Protein AF-A0A2G5W5E5-F1 (afdb_monomer)

Secondary stru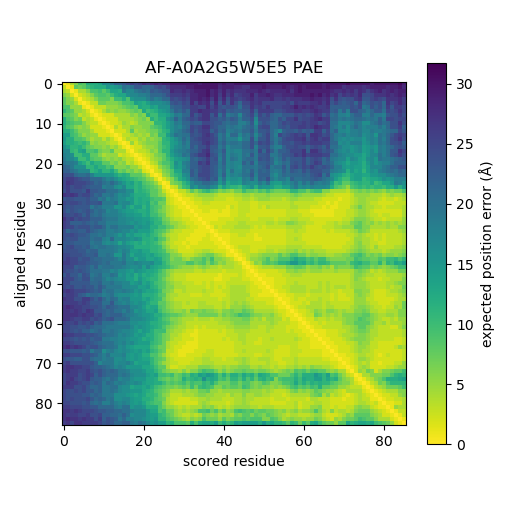cture (DSSP, 8-state):
--HHHHHHHHHHHHHHHHHHHHSS---S-EEEEE-TTS-EEETT-SSEEPTTSEEE-TT----TT-EEEEEE-TTSS-EEEEEE--

Nearest PDB structures (foldseek):
  4chk-assembly6_B-4  TM=2.821E-01  e=4.620E+00  Arabidopsis thaliana

Radius of gyration: 16.89 Å; Cα contacts (8 Å, |Δi|>4): 140; chains: 1; bounding box: 48×29×37 Å

Mean predicted aligned error: 11.47 Å

Solvent-accessible surface area (backbone atoms only — not comparable to full-atom values): 4975 Å² total; per-residue (Å²): 135,62,73,68,58,57,52,51,52,52,50,49,50,53,51,50,52,49,50,55,56,66,64,48,51,50,85,55,76,42,51,28,34,24,35,92,83,51,24,42,36,37,71,97,50,98,58,71,41,50,61,87,51,44,47,68,46,89,91,71,83,86,54,65,70,39,38,30,37,31,36,46,40,99,83,39,75,37,32,36,39,74,44,80,57,132

Structure (mmCIF, N/CA/C/O backbone):
data_AF-A0A2G5W5E5-F1
#
_entry.id   AF-A0A2G5W5E5-F1
#
loop_
_atom_site.group_PDB
_atom_site.id
_atom_site.type_symbol
_atom_site.label_atom_id
_atom_site.label_alt_id
_atom_site.label_comp_id
_atom_site.label_asym_id
_atom_site.label_entity_id
_atom_site.label_seq_id
_atom_site.pdbx_PDB_ins_code
_atom_site.Cartn_x
_atom_site.Cartn_y
_atom_site.Cartn_z
_atom_site.occupancy
_atom_site.B_iso_or_equiv
_atom_site.auth_seq_id
_atom_site.auth_comp_id
_atom_site.auth_asym_id
_atom_site.auth_atom_id
_atom_site.pdbx_PDB_model_num
ATOM 1 N N . MET A 1 1 ? 35.598 -15.709 -26.426 1.00 51.06 1 MET A N 1
ATOM 2 C CA . MET A 1 1 ? 34.557 -14.985 -25.664 1.00 51.06 1 MET A CA 1
ATOM 3 C C . MET A 1 1 ? 34.388 -15.688 -24.330 1.00 51.06 1 MET A C 1
ATOM 5 O O . MET A 1 1 ? 34.140 -16.885 -24.330 1.00 51.06 1 MET A O 1
ATOM 9 N N . SER A 1 2 ? 34.653 -14.994 -23.222 1.00 50.72 2 SER A N 1
ATOM 10 C CA . SER A 1 2 ? 34.587 -15.570 -21.871 1.00 50.72 2 SER A CA 1
ATOM 11 C C . SER A 1 2 ? 33.131 -15.682 -21.417 1.00 50.72 2 SER A C 1
ATOM 13 O O . SER A 1 2 ? 32.381 -14.718 -21.553 1.00 50.72 2 SER A O 1
ATOM 15 N N . MET A 1 3 ? 32.754 -16.833 -20.851 1.00 51.53 3 MET A N 1
ATOM 16 C CA . MET A 1 3 ? 31.427 -17.117 -20.280 1.00 51.53 3 MET A CA 1
ATOM 17 C C . MET A 1 3 ? 30.964 -16.024 -19.294 1.00 51.53 3 MET A C 1
ATOM 19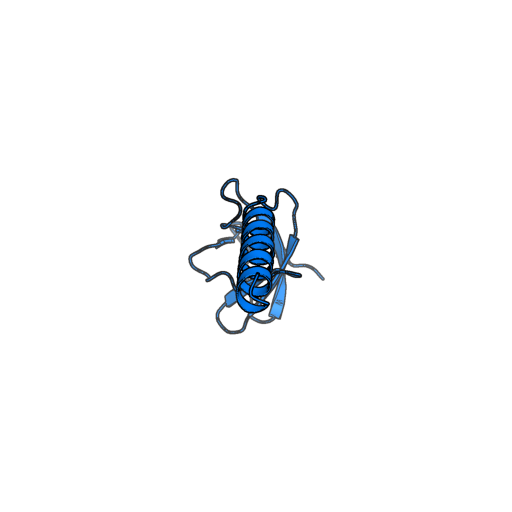 O O . MET A 1 3 ? 29.777 -15.724 -19.214 1.00 51.53 3 MET A O 1
ATOM 23 N N . ASN A 1 4 ? 31.906 -15.364 -18.608 1.00 53.88 4 ASN A N 1
ATOM 24 C CA . ASN A 1 4 ? 31.622 -14.287 -17.655 1.00 53.88 4 ASN A CA 1
ATOM 25 C C . ASN A 1 4 ? 31.068 -13.010 -18.310 1.00 53.88 4 ASN A C 1
ATOM 27 O O . ASN A 1 4 ? 30.272 -12.314 -17.685 1.00 53.88 4 ASN A O 1
ATOM 31 N N . ASN A 1 5 ? 31.437 -12.703 -19.561 1.00 55.28 5 ASN A N 1
ATOM 32 C CA . ASN A 1 5 ? 30.893 -11.527 -20.255 1.00 55.28 5 ASN A CA 1
ATOM 33 C C . ASN A 1 5 ? 29.424 -11.732 -20.632 1.00 55.28 5 ASN A C 1
ATOM 35 O O . ASN A 1 5 ? 28.624 -10.818 -20.482 1.00 55.28 5 ASN A O 1
ATOM 39 N N . VAL A 1 6 ? 29.060 -12.950 -21.038 1.00 59.69 6 VAL A N 1
ATOM 40 C CA . VAL A 1 6 ? 27.687 -13.298 -21.430 1.00 59.69 6 VAL A CA 1
ATOM 41 C C . VAL A 1 6 ? 26.736 -13.251 -20.227 1.00 59.69 6 VAL A C 1
ATOM 43 O O . VAL A 1 6 ? 25.609 -12.780 -20.349 1.00 59.69 6 VAL A O 1
ATOM 46 N N . VAL A 1 7 ? 27.196 -13.686 -19.047 1.00 60.56 7 VAL A N 1
ATOM 47 C CA . VAL A 1 7 ? 26.410 -13.620 -17.800 1.00 60.56 7 VAL A CA 1
ATOM 48 C C . VAL A 1 7 ? 26.188 -12.171 -17.355 1.00 60.56 7 VAL A C 1
ATOM 50 O O . VAL A 1 7 ? 25.072 -11.820 -16.979 1.00 60.56 7 VAL A O 1
ATOM 53 N N . ASN A 1 8 ? 27.209 -11.315 -17.451 1.00 61.38 8 ASN A N 1
ATOM 54 C CA . ASN A 1 8 ? 27.085 -9.895 -17.107 1.00 61.38 8 ASN A CA 1
ATOM 55 C C . ASN A 1 8 ? 26.176 -9.130 -18.080 1.00 61.38 8 ASN A C 1
ATOM 57 O O . ASN A 1 8 ? 25.392 -8.289 -17.647 1.00 61.38 8 ASN A O 1
ATOM 61 N N . GLU A 1 9 ? 26.237 -9.440 -19.375 1.00 61.88 9 GLU A N 1
ATOM 62 C CA . GLU A 1 9 ? 25.349 -8.844 -20.379 1.00 61.88 9 GLU A CA 1
ATOM 63 C C . GLU A 1 9 ? 23.892 -9.281 -20.178 1.00 61.88 9 GLU A C 1
ATOM 65 O O . GLU A 1 9 ? 22.998 -8.437 -20.185 1.00 61.88 9 GLU A O 1
ATOM 70 N N . MET A 1 10 ? 23.635 -10.567 -19.905 1.00 59.25 10 MET A N 1
ATOM 71 C CA . MET A 1 10 ? 22.284 -11.043 -19.579 1.00 59.25 10 MET A CA 1
ATOM 72 C C . MET A 1 10 ? 21.748 -10.443 -18.278 1.00 59.25 10 MET A C 1
ATOM 74 O O . MET A 1 10 ? 20.584 -10.052 -18.229 1.00 59.25 10 MET A O 1
ATOM 78 N N . ALA A 1 11 ? 22.579 -10.325 -17.239 1.00 55.59 11 ALA A N 1
ATOM 79 C CA . ALA A 1 11 ? 22.192 -9.657 -16.000 1.00 55.59 11 ALA A CA 1
ATOM 80 C C . ALA A 1 11 ? 21.862 -8.176 -16.241 1.00 55.59 11 ALA A C 1
ATOM 82 O O . ALA A 1 11 ? 20.864 -7.683 -15.718 1.00 55.59 11 ALA A O 1
ATOM 83 N N . GLY A 1 12 ? 22.641 -7.484 -17.078 1.00 57.78 12 GLY A N 1
ATOM 84 C CA . GLY A 1 12 ? 22.380 -6.101 -17.477 1.00 57.78 12 GLY A CA 1
ATOM 85 C C . GLY A 1 12 ? 21.064 -5.937 -18.237 1.00 57.78 12 GLY A C 1
ATOM 86 O O . GLY A 1 12 ? 20.295 -5.035 -17.924 1.00 57.78 12 GLY A O 1
ATOM 87 N N . ILE A 1 13 ? 20.761 -6.842 -19.173 1.00 63.25 13 ILE A N 1
ATOM 88 C CA . ILE A 1 13 ? 19.498 -6.839 -19.928 1.00 63.25 13 ILE A CA 1
ATOM 89 C C . ILE A 1 13 ? 18.314 -7.119 -19.000 1.00 63.25 13 ILE A C 1
ATOM 91 O O . ILE A 1 13 ? 17.344 -6.373 -19.018 1.00 63.25 13 ILE A O 1
ATOM 95 N N . LEU A 1 14 ? 18.399 -8.144 -18.147 1.00 55.59 14 LEU A N 1
ATOM 96 C CA . LEU A 1 14 ? 17.330 -8.476 -17.199 1.00 55.59 14 LEU A CA 1
ATOM 97 C C . LEU A 1 14 ? 17.083 -7.345 -16.198 1.00 55.59 14 LEU A C 1
ATOM 99 O O . LEU A 1 14 ? 15.932 -7.039 -15.899 1.00 55.59 14 LEU A O 1
ATOM 103 N N . THR A 1 15 ? 18.146 -6.699 -15.716 1.00 57.91 15 THR A N 1
ATOM 104 C CA . THR A 1 15 ? 18.045 -5.536 -14.822 1.00 57.91 15 THR A CA 1
ATOM 105 C C . THR A 1 15 ? 17.454 -4.334 -15.556 1.00 57.91 15 THR A C 1
ATOM 107 O O . THR A 1 15 ? 16.558 -3.686 -15.028 1.00 57.91 15 THR A O 1
ATOM 110 N N . GLY A 1 16 ? 17.883 -4.074 -16.795 1.00 53.97 16 GLY A N 1
ATOM 111 C CA . GLY A 1 16 ? 17.346 -3.008 -17.639 1.00 53.97 16 GLY A CA 1
ATOM 112 C C . GLY A 1 16 ? 15.860 -3.195 -17.933 1.00 53.97 16 GLY A C 1
ATOM 113 O O . GLY A 1 16 ? 15.080 -2.284 -17.698 1.00 53.97 16 GLY A O 1
ATOM 114 N N . THR A 1 17 ? 15.443 -4.393 -18.344 1.00 57.06 17 THR A N 1
ATOM 115 C CA . THR A 1 17 ? 14.032 -4.716 -18.594 1.00 57.06 17 THR A CA 1
ATOM 116 C C . THR A 1 17 ? 13.205 -4.718 -17.307 1.00 57.06 17 THR A C 1
ATOM 118 O O . THR A 1 17 ? 12.055 -4.296 -17.330 1.00 57.06 17 THR A O 1
ATOM 121 N N . SER A 1 18 ? 13.768 -5.151 -16.174 1.00 50.59 18 SER A N 1
ATOM 122 C CA . SER A 1 18 ? 13.077 -5.086 -14.876 1.00 50.59 18 SER A CA 1
ATOM 123 C C . SER A 1 18 ? 12.872 -3.642 -14.427 1.00 50.59 18 SER A C 1
ATOM 125 O O . SER A 1 18 ? 11.784 -3.311 -13.971 1.00 50.59 18 SER A O 1
ATOM 127 N N . ASN A 1 19 ? 13.872 -2.779 -14.616 1.00 50.78 19 ASN A N 1
ATOM 128 C CA . ASN A 1 19 ? 13.752 -1.347 -14.356 1.00 50.78 19 ASN A CA 1
ATOM 129 C C . ASN A 1 19 ? 12.758 -0.694 -15.317 1.00 50.78 19 ASN A C 1
ATOM 131 O O . ASN A 1 19 ? 11.906 0.051 -14.872 1.00 50.78 19 ASN A O 1
ATOM 135 N N . GLU A 1 20 ? 12.782 -1.034 -16.604 1.00 52.34 20 GLU A N 1
ATOM 136 C CA . GLU A 1 20 ? 11.854 -0.492 -17.603 1.00 52.34 20 GLU A CA 1
ATOM 137 C C . GLU A 1 20 ? 10.400 -0.945 -17.356 1.00 52.34 20 GLU A C 1
ATOM 139 O O . GLU A 1 20 ? 9.455 -0.201 -17.606 1.00 52.34 20 GLU A O 1
ATOM 144 N N . ILE A 1 21 ? 10.194 -2.159 -16.832 1.00 53.16 21 ILE A N 1
ATOM 145 C CA . ILE A 1 21 ? 8.877 -2.661 -16.409 1.00 53.16 21 ILE A CA 1
ATOM 146 C C . ILE A 1 21 ? 8.455 -2.061 -15.061 1.00 53.16 21 ILE A C 1
ATOM 148 O O . ILE A 1 21 ? 7.274 -1.781 -14.886 1.00 53.16 21 ILE A O 1
ATOM 152 N N . ALA A 1 22 ? 9.385 -1.827 -14.134 1.00 50.84 22 ALA A N 1
ATOM 153 C CA . ALA A 1 22 ? 9.111 -1.105 -12.892 1.00 50.84 22 ALA A CA 1
ATOM 154 C C . ALA A 1 22 ? 8.777 0.377 -13.157 1.00 50.84 22 ALA A C 1
ATOM 156 O O . ALA A 1 22 ? 7.889 0.930 -12.519 1.00 50.84 22 ALA A O 1
ATOM 157 N N . GLU A 1 23 ? 9.429 0.992 -14.147 1.00 49.44 23 GLU A N 1
ATOM 158 C CA . GLU A 1 23 ? 9.195 2.363 -14.618 1.00 49.44 23 GLU A CA 1
ATOM 159 C C . GLU A 1 23 ? 7.955 2.493 -15.512 1.00 49.44 23 GLU A C 1
ATOM 161 O O . GLU A 1 23 ? 7.481 3.610 -15.753 1.00 49.44 23 GLU A O 1
ATOM 166 N N . LYS A 1 24 ? 7.37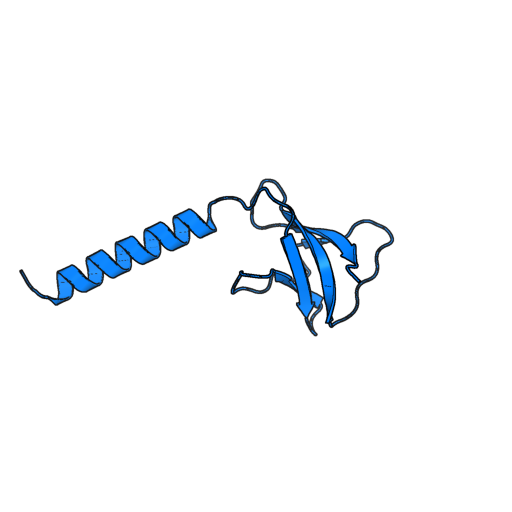7 1.381 -15.997 1.00 52.84 24 LYS A N 1
ATOM 167 C CA . LYS A 1 24 ? 6.040 1.406 -16.599 1.00 52.84 24 LYS A CA 1
ATOM 168 C C . LYS A 1 24 ? 5.046 1.752 -15.504 1.00 52.84 24 LYS A C 1
ATOM 170 O O . LYS A 1 24 ? 4.524 0.874 -14.825 1.00 52.84 24 LYS A O 1
ATOM 175 N N . LYS A 1 25 ? 4.782 3.057 -15.392 1.00 55.56 25 LYS A N 1
ATOM 176 C CA . LYS A 1 25 ? 3.733 3.678 -14.584 1.00 55.56 25 LYS A CA 1
ATOM 177 C C . LYS A 1 25 ? 2.532 2.750 -14.524 1.00 55.56 25 LYS A C 1
ATOM 179 O O . LYS A 1 25 ? 1.805 2.605 -15.515 1.00 55.56 25 LYS A O 1
ATOM 184 N N . ILE A 1 26 ? 2.331 2.110 -13.374 1.00 56.31 26 ILE A N 1
ATOM 185 C CA . ILE A 1 26 ? 1.075 1.423 -13.111 1.00 56.31 26 ILE A CA 1
ATOM 186 C C . ILE A 1 26 ? 0.013 2.496 -13.331 1.00 56.31 26 ILE A C 1
ATOM 188 O O . ILE A 1 26 ? 0.014 3.515 -12.660 1.00 56.31 26 ILE A O 1
ATOM 192 N N . SER A 1 27 ? -0.811 2.335 -14.358 1.00 60.44 27 SER A N 1
ATOM 193 C CA . SER A 1 27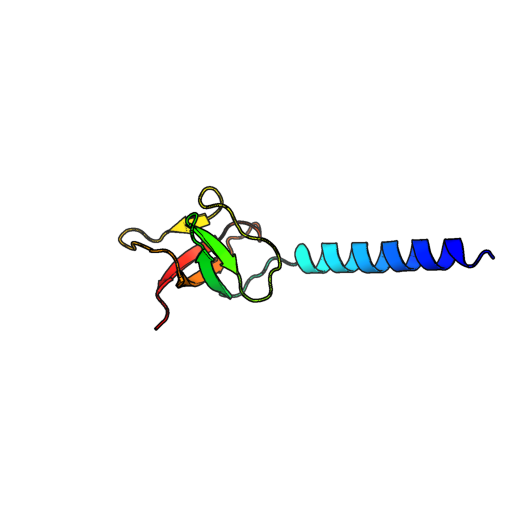 ? -1.880 3.292 -14.678 1.00 60.44 27 SER A CA 1
ATOM 194 C C . SER A 1 27 ? -3.240 2.742 -14.255 1.00 60.44 27 SER A C 1
ATOM 196 O O . SER A 1 27 ? -4.281 3.335 -14.522 1.00 60.44 27 SER A O 1
ATOM 198 N N . PHE A 1 28 ? -3.228 1.568 -13.625 1.00 72.38 28 PHE A N 1
ATOM 199 C CA . PHE A 1 28 ? -4.405 0.821 -13.233 1.00 72.38 28 PHE A CA 1
ATOM 200 C C . PHE A 1 28 ? -4.541 0.837 -11.713 1.00 72.38 28 PHE A C 1
ATOM 202 O O . PHE A 1 28 ? -3.527 0.775 -11.016 1.00 72.38 28 PHE A O 1
ATOM 209 N N . PRO A 1 29 ? -5.773 0.892 -11.187 1.00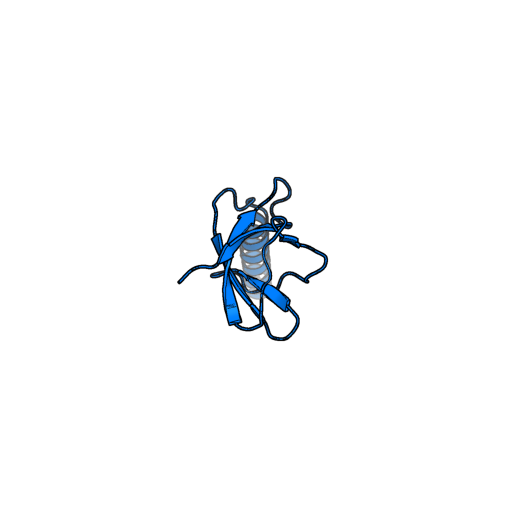 81.62 29 PRO A N 1
ATOM 210 C CA . PRO A 1 29 ? -6.010 0.638 -9.778 1.00 81.62 29 PRO A CA 1
ATOM 211 C C . PRO A 1 29 ? -5.448 -0.730 -9.385 1.00 81.62 29 PRO A C 1
ATOM 213 O O . PRO A 1 29 ? -5.634 -1.717 -10.099 1.00 81.62 29 PRO A O 1
ATOM 216 N N . VAL A 1 30 ? -4.767 -0.775 -8.249 1.00 86.88 30 VAL A N 1
ATOM 217 C CA . VAL A 1 30 ? -4.149 -1.977 -7.687 1.00 86.88 30 VAL A CA 1
ATOM 218 C C . VAL A 1 30 ? -4.622 -2.182 -6.261 1.00 86.88 30 VAL A C 1
ATOM 220 O O . VAL A 1 30 ? -5.051 -1.247 -5.587 1.00 86.88 30 VAL A O 1
ATOM 223 N N . PHE A 1 31 ? -4.544 -3.419 -5.797 1.00 90.12 31 PHE A N 1
ATOM 224 C CA . PHE A 1 31 ? -4.828 -3.754 -4.413 1.00 90.12 31 PHE A CA 1
ATOM 225 C C . PHE A 1 31 ? -3.542 -3.746 -3.597 1.00 90.12 31 PHE A C 1
ATOM 227 O O . PH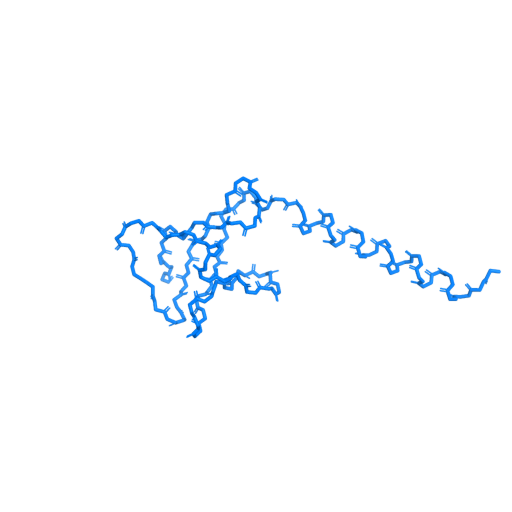E A 1 31 ? -2.455 -4.027 -4.108 1.00 90.12 31 PHE A O 1
ATOM 234 N N . GLY A 1 32 ? -3.670 -3.416 -2.320 1.00 91.19 32 GLY A N 1
ATOM 235 C CA . GLY A 1 32 ? -2.565 -3.467 -1.382 1.00 91.19 32 GLY A CA 1
ATOM 236 C C . GLY A 1 32 ? -3.024 -3.780 0.029 1.00 91.19 32 GLY A C 1
ATOM 237 O O . GLY A 1 32 ? -4.219 -3.840 0.322 1.00 91.19 32 GLY A O 1
ATOM 238 N N . THR A 1 33 ? -2.052 -3.996 0.903 1.00 92.69 33 THR A N 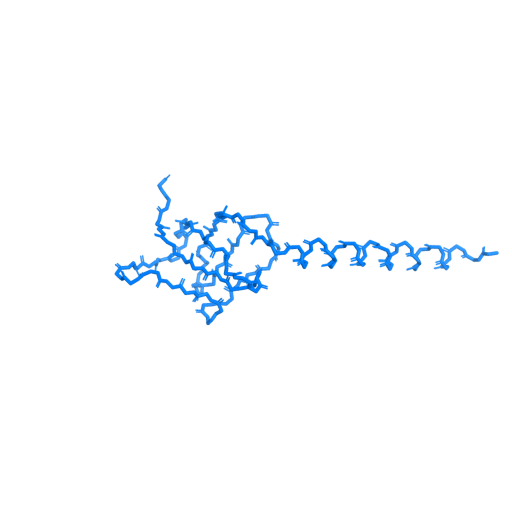1
ATOM 239 C CA . THR A 1 33 ? -2.256 -4.249 2.330 1.00 92.69 33 THR A CA 1
ATOM 240 C C . THR A 1 33 ? -1.470 -3.237 3.129 1.00 92.69 33 THR A C 1
ATOM 242 O O . THR A 1 33 ? -0.319 -2.954 2.806 1.00 92.69 33 THR A O 1
ATOM 245 N N . ILE A 1 34 ? -2.076 -2.718 4.185 1.00 92.38 34 ILE A N 1
ATOM 246 C CA . ILE A 1 34 ? -1.388 -1.866 5.146 1.00 92.38 34 ILE A CA 1
ATOM 247 C C . ILE A 1 34 ? -0.625 -2.756 6.120 1.00 92.38 34 ILE A C 1
ATOM 249 O O . ILE A 1 34 ? -1.210 -3.632 6.753 1.00 92.38 34 ILE A O 1
ATOM 253 N N . ASP A 1 35 ? 0.684 -2.568 6.231 1.00 90.50 35 ASP A N 1
ATOM 254 C CA . ASP A 1 35 ? 1.503 -3.357 7.144 1.00 90.50 35 ASP A CA 1
ATOM 255 C C . ASP A 1 35 ? 1.418 -2.846 8.600 1.00 90.50 35 ASP A C 1
ATOM 257 O O . ASP A 1 35 ? 0.642 -1.951 8.949 1.00 90.50 35 ASP A O 1
ATOM 261 N N . SER A 1 36 ? 2.223 -3.428 9.492 1.00 89.81 36 SER A N 1
ATOM 262 C CA . SER A 1 36 ? 2.255 -3.051 10.911 1.00 89.81 36 SER A CA 1
ATOM 263 C C . SER A 1 36 ? 2.797 -1.644 11.191 1.00 89.81 36 SER A C 1
ATOM 265 O O . SER A 1 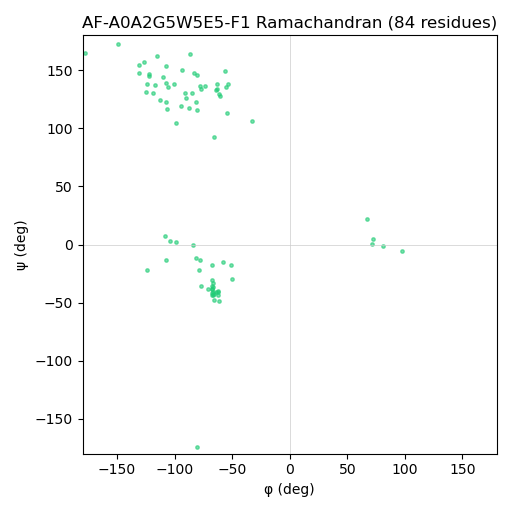36 ? 2.558 -1.114 12.276 1.00 89.81 36 SER A O 1
ATOM 267 N N . LYS A 1 37 ? 3.504 -1.033 10.237 1.00 91.50 37 LYS A N 1
ATOM 268 C CA . LYS A 1 37 ? 4.041 0.333 10.299 1.00 91.50 37 LYS A CA 1
ATOM 269 C C . LYS A 1 37 ? 3.163 1.346 9.572 1.00 91.50 37 LYS A C 1
ATOM 271 O O . LYS A 1 37 ? 3.486 2.531 9.582 1.00 91.50 37 LYS A O 1
ATOM 276 N N . LEU A 1 38 ? 2.037 0.892 9.022 1.00 89.81 38 LEU A N 1
ATOM 277 C CA . LEU A 1 38 ? 1.192 1.639 8.101 1.00 89.81 38 LEU A CA 1
ATOM 278 C C . LEU A 1 38 ? 1.856 1.906 6.746 1.00 89.81 38 LEU A C 1
ATOM 280 O O . LEU A 1 38 ? 1.446 2.822 6.046 1.00 89.81 38 LEU A O 1
ATOM 284 N N . ASP A 1 39 ? 2.856 1.125 6.357 1.00 91.88 39 ASP A N 1
ATOM 285 C CA . ASP A 1 39 ? 3.393 1.177 5.005 1.00 91.88 39 ASP A CA 1
ATOM 286 C C . ASP A 1 39 ? 2.478 0.371 4.070 1.00 91.88 39 ASP A C 1
ATOM 288 O O . ASP A 1 39 ? 1.856 -0.624 4.457 1.00 91.88 39 ASP A O 1
ATOM 292 N N . LEU A 1 40 ? 2.352 0.827 2.828 1.00 89.56 40 LEU A N 1
ATOM 293 C CA . LEU A 1 40 ? 1.509 0.205 1.819 1.00 89.56 40 LEU A CA 1
ATOM 294 C C . LEU A 1 40 ? 2.291 -0.887 1.085 1.00 89.56 40 LEU A C 1
ATOM 296 O O . LEU A 1 40 ? 3.247 -0.610 0.365 1.00 89.56 40 LEU A O 1
ATOM 300 N N . LEU A 1 41 ? 1.838 -2.129 1.203 1.00 90.94 41 LEU A N 1
ATOM 301 C CA . LEU A 1 41 ? 2.344 -3.260 0.438 1.00 90.94 41 LEU A CA 1
ATOM 302 C C . LEU A 1 41 ? 1.414 -3.534 -0.747 1.00 90.94 41 LEU A C 1
ATOM 304 O O . LEU A 1 41 ? 0.323 -4.072 -0.564 1.00 90.94 41 LEU A O 1
ATOM 308 N N . ILE A 1 42 ? 1.824 -3.162 -1.956 1.00 88.56 42 ILE A N 1
ATOM 309 C CA . ILE A 1 42 ? 1.026 -3.401 -3.166 1.00 88.56 42 ILE A CA 1
ATOM 310 C C . ILE A 1 42 ? 1.161 -4.859 -3.606 1.00 88.56 42 ILE A C 1
ATOM 312 O O . ILE A 1 42 ? 2.258 -5.418 -3.646 1.00 88.56 42 ILE A O 1
ATOM 316 N N . ASP A 1 43 ? 0.045 -5.475 -3.983 1.00 84.06 43 ASP A N 1
ATOM 317 C CA . ASP A 1 43 ? 0.045 -6.838 -4.496 1.00 84.06 43 ASP A CA 1
ATOM 318 C C . ASP A 1 43 ? 0.869 -6.950 -5.781 1.00 84.06 43 ASP A C 1
ATOM 320 O O . ASP A 1 43 ? 0.676 -6.207 -6.743 1.00 84.06 43 ASP A O 1
ATOM 324 N N . GLY A 1 44 ? 1.783 -7.919 -5.811 1.00 76.81 44 GLY A N 1
ATOM 325 C CA . GLY A 1 44 ? 2.672 -8.128 -6.953 1.00 76.81 44 GLY A CA 1
ATOM 326 C C . GLY A 1 44 ? 3.884 -7.192 -6.991 1.00 76.81 44 GLY A C 1
ATOM 327 O O . GLY A 1 44 ? 4.727 -7.359 -7.869 1.00 76.81 44 GLY A O 1
ATOM 328 N N . PHE A 1 45 ? 4.021 -6.272 -6.030 1.00 73.88 45 PHE A N 1
ATOM 329 C CA . PHE A 1 45 ? 5.210 -5.441 -5.852 1.00 73.88 45 PHE A C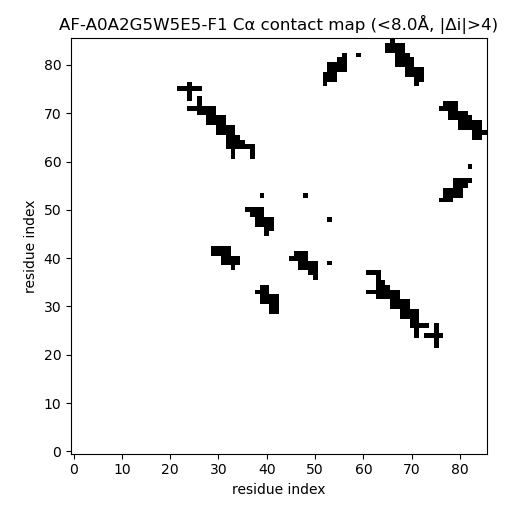A 1
ATOM 330 C C . PHE A 1 45 ? 6.016 -5.925 -4.646 1.00 73.88 45 PHE A C 1
ATOM 332 O O . PHE A 1 45 ? 5.475 -6.235 -3.589 1.00 73.88 45 PHE A O 1
ATOM 339 N N . GLY A 1 46 ? 7.336 -6.016 -4.811 1.00 72.75 46 GLY A N 1
ATOM 340 C CA . GLY A 1 46 ? 8.238 -6.526 -3.772 1.00 72.75 46 GLY A CA 1
ATOM 341 C C . GLY A 1 46 ? 8.673 -5.490 -2.732 1.00 72.75 46 GLY A C 1
ATOM 342 O O . GLY A 1 46 ? 9.463 -5.824 -1.853 1.00 72.75 46 GLY A O 1
ATOM 343 N N . VAL A 1 47 ? 8.217 -4.240 -2.850 1.00 80.75 47 VAL A N 1
ATOM 344 C CA . VAL A 1 47 ? 8.686 -3.111 -2.036 1.00 80.75 47 VAL A CA 1
ATOM 345 C C . VAL A 1 47 ? 7.500 -2.445 -1.349 1.00 80.75 47 VAL A C 1
ATOM 347 O O . VAL A 1 47 ? 6.499 -2.136 -1.995 1.00 80.75 47 VAL A O 1
ATOM 350 N N . SER A 1 48 ? 7.630 -2.222 -0.042 1.00 85.69 48 SER A N 1
ATOM 351 C CA . SER A 1 48 ? 6.673 -1.446 0.746 1.00 85.69 48 SER A CA 1
ATOM 352 C C . SER A 1 48 ? 6.815 0.043 0.439 1.00 85.69 48 SER A C 1
ATOM 354 O O . SER A 1 48 ? 7.929 0.564 0.391 1.00 85.69 48 SER A O 1
ATOM 356 N N . ILE A 1 49 ? 5.692 0.731 0.283 1.00 86.62 49 ILE A N 1
ATOM 357 C CA . ILE A 1 49 ? 5.631 2.176 0.077 1.00 86.62 49 ILE A CA 1
ATOM 358 C C . ILE A 1 49 ? 5.417 2.842 1.436 1.00 86.62 49 ILE A C 1
ATOM 360 O O . ILE A 1 49 ? 4.394 2.577 2.075 1.00 86.62 49 ILE A O 1
ATOM 364 N N . PRO A 1 50 ? 6.347 3.694 1.894 1.00 89.19 50 PRO A N 1
ATOM 365 C CA . PRO A 1 50 ? 6.227 4.357 3.181 1.00 89.19 50 PRO A CA 1
ATOM 366 C C . PRO A 1 50 ? 4.928 5.153 3.320 1.00 89.19 50 PRO A C 1
ATOM 368 O O . PRO A 1 50 ? 4.443 5.743 2.354 1.00 89.19 50 PRO A O 1
ATOM 371 N N . SER A 1 51 ? 4.411 5.270 4.543 1.00 88.06 51 SER A N 1
ATOM 372 C CA . SER A 1 51 ? 3.237 6.119 4.835 1.00 88.06 51 SER A CA 1
ATOM 373 C C . SER A 1 51 ? 3.377 7.604 4.465 1.00 88.06 51 SER A C 1
ATOM 375 O O . SER A 1 51 ? 2.374 8.317 4.391 1.00 88.06 51 SER A O 1
ATOM 377 N N . THR A 1 52 ? 4.600 8.079 4.213 1.00 86.81 52 THR A N 1
ATOM 378 C CA . THR A 1 52 ? 4.891 9.427 3.703 1.00 86.81 52 THR A CA 1
ATOM 379 C C . THR A 1 52 ? 4.665 9.572 2.201 1.00 86.81 52 THR A C 1
ATOM 381 O O . THR A 1 52 ? 4.448 10.688 1.732 1.00 86.81 52 THR A O 1
ATOM 384 N N . ASP A 1 53 ? 4.690 8.458 1.468 1.00 85.12 53 ASP A N 1
ATOM 385 C CA . ASP A 1 53 ? 4.792 8.419 0.006 1.00 85.12 53 ASP A CA 1
ATOM 386 C C . ASP A 1 53 ? 3.466 7.995 -0.649 1.00 85.12 53 ASP A C 1
ATOM 388 O O . ASP A 1 53 ? 3.381 7.803 -1.863 1.00 85.12 53 ASP A O 1
ATOM 392 N N . TYR A 1 54 ? 2.399 7.877 0.146 1.00 87.38 54 TYR A N 1
ATOM 393 C CA . TYR A 1 54 ? 1.041 7.678 -0.339 1.00 87.38 54 TYR A CA 1
ATOM 394 C C . TYR A 1 54 ? 0.054 8.647 0.324 1.00 87.38 54 TYR A C 1
ATOM 396 O O . TYR A 1 54 ? 0.222 9.120 1.449 1.00 87.38 54 TYR A O 1
ATOM 404 N N . HIS A 1 55 ? -1.043 8.919 -0.373 1.00 88.19 55 HIS A N 1
ATOM 405 C CA . HIS A 1 55 ? -2.128 9.770 0.092 1.00 88.19 55 HIS A CA 1
ATOM 406 C C . HIS A 1 55 ? -3.366 8.955 0.448 1.00 88.19 55 HIS A C 1
ATOM 408 O O . HIS A 1 55 ? -3.609 7.877 -0.082 1.00 88.19 55 HIS A O 1
ATOM 414 N N . LYS A 1 56 ? -4.182 9.487 1.355 1.00 89.06 56 LYS A N 1
ATOM 415 C CA . LYS A 1 56 ? -5.431 8.862 1.796 1.00 89.06 56 LYS A CA 1
ATOM 416 C C . LYS A 1 56 ? -6.600 9.753 1.430 1.00 89.06 56 LYS A C 1
ATOM 418 O O . LYS A 1 56 ? -6.537 10.964 1.654 1.00 89.06 56 LYS A O 1
ATOM 423 N N . LEU A 1 57 ? -7.681 9.162 0.931 1.00 86.94 57 LEU A N 1
ATOM 424 C CA . LEU A 1 57 ? -8.919 9.900 0.729 1.00 86.94 57 LEU A CA 1
ATOM 425 C C . LEU A 1 57 ? -9.458 10.395 2.081 1.00 86.94 57 LEU A C 1
ATOM 427 O O . LEU A 1 57 ? -9.465 9.676 3.084 1.00 86.94 57 LEU A O 1
ATOM 431 N N . LYS A 1 58 ? -9.865 11.667 2.128 1.00 82.75 58 LYS A N 1
ATOM 432 C CA . LYS A 1 58 ? -10.268 12.329 3.373 1.00 82.75 58 LYS A CA 1
ATOM 433 C C . LYS A 1 58 ? -11.461 11.604 4.004 1.00 82.75 58 LYS A C 1
ATOM 435 O O . LYS A 1 58 ? -12.484 11.428 3.355 1.00 82.75 58 LYS A O 1
ATOM 440 N N . GLY A 1 59 ? -11.338 11.255 5.284 1.00 82.62 59 GLY A N 1
ATOM 441 C CA . GLY A 1 59 ? -12.377 10.544 6.039 1.00 82.62 59 GLY A CA 1
ATOM 442 C C . GLY A 1 59 ? -12.171 9.031 6.134 1.00 82.62 59 GLY A C 1
ATOM 443 O O . GLY A 1 59 ? -12.903 8.389 6.879 1.00 82.62 59 GLY A O 1
ATOM 444 N N . LEU A 1 60 ? -11.164 8.472 5.452 1.00 84.62 60 LEU A N 1
ATOM 445 C CA . LEU A 1 60 ? -10.770 7.074 5.622 1.00 84.62 60 LEU A CA 1
ATOM 446 C C . LEU A 1 60 ? -9.696 6.930 6.705 1.00 84.62 60 LEU A C 1
ATOM 448 O O . LEU A 1 60 ? -8.669 7.617 6.695 1.00 84.62 60 LEU A O 1
ATOM 452 N N . SER A 1 61 ? -9.936 6.007 7.630 1.00 88.06 61 SER A N 1
ATOM 453 C CA . SER A 1 61 ? -8.952 5.508 8.588 1.00 88.06 61 SER A CA 1
ATOM 454 C C . SER A 1 61 ? -8.545 4.098 8.194 1.00 88.06 61 SER A C 1
ATOM 456 O O . SER A 1 61 ? -9.411 3.305 7.839 1.00 88.06 61 SER A O 1
ATOM 458 N N . PHE A 1 62 ? -7.254 3.796 8.304 1.00 88.81 62 PHE A N 1
ATOM 459 C CA . PHE A 1 62 ? -6.716 2.468 8.032 1.00 88.81 62 PHE A CA 1
ATOM 460 C C . PHE A 1 62 ? -6.001 1.939 9.271 1.00 88.81 62 PHE A C 1
ATOM 462 O O . PHE A 1 62 ? -5.373 2.711 10.005 1.00 88.81 62 PHE A O 1
ATOM 469 N N . ALA A 1 63 ? -6.095 0.637 9.477 1.00 90.56 63 ALA A N 1
ATOM 470 C CA . ALA A 1 63 ? -5.417 -0.135 10.496 1.00 90.56 63 ALA A CA 1
ATOM 471 C C . ALA A 1 63 ? -4.439 -1.135 9.851 1.00 90.56 63 ALA A C 1
ATOM 473 O O . ALA A 1 63 ? -4.545 -1.447 8.662 1.00 90.56 63 ALA A O 1
ATOM 474 N N . PRO A 1 64 ? -3.474 -1.661 10.622 1.00 92.69 64 PRO A N 1
ATOM 475 C CA . PRO A 1 64 ? -2.644 -2.765 10.164 1.00 92.69 64 PRO A CA 1
ATOM 476 C C . PRO A 1 64 ? -3.476 -3.961 9.689 1.00 92.69 64 PRO A C 1
ATOM 478 O O . PRO A 1 64 ? -4.417 -4.377 10.365 1.00 92.69 64 PRO A O 1
ATOM 481 N N . ASN A 1 65 ? -3.046 -4.563 8.584 1.00 90.69 65 ASN A N 1
ATOM 482 C CA . ASN A 1 65 ? -3.692 -5.643 7.833 1.00 90.69 65 ASN A CA 1
ATOM 483 C C . ASN A 1 65 ? -4.945 -5.246 7.039 1.00 90.69 65 ASN A C 1
ATOM 485 O O . ASN A 1 65 ? -5.555 -6.122 6.424 1.00 90.69 65 ASN A O 1
ATOM 489 N N . ASP A 1 66 ? -5.309 -3.962 6.993 1.00 92.44 66 ASP A N 1
ATOM 490 C CA . ASP A 1 66 ? -6.392 -3.516 6.122 1.00 92.44 66 ASP A CA 1
ATOM 491 C C . ASP A 1 66 ? -6.025 -3.739 4.657 1.00 92.44 66 ASP A C 1
ATOM 493 O O . ASP A 1 66 ? -4.942 -3.364 4.191 1.00 92.44 66 ASP A O 1
ATOM 497 N N . ARG A 1 67 ? -6.968 -4.321 3.917 1.00 92.12 67 ARG A N 1
ATOM 498 C CA . ARG A 1 67 ? -6.895 -4.436 2.467 1.00 92.12 67 ARG A CA 1
ATOM 499 C C . ARG A 1 67 ? -7.439 -3.157 1.850 1.00 92.12 67 ARG A C 1
ATOM 501 O O . ARG A 1 67 ? -8.520 -2.696 2.211 1.00 92.12 67 ARG A O 1
ATOM 508 N N . VAL A 1 68 ? -6.695 -2.578 0.918 1.00 91.62 68 VAL A N 1
ATOM 509 C CA . VAL A 1 68 ? -7.003 -1.265 0.353 1.00 91.62 68 VAL A CA 1
ATOM 510 C C . VAL A 1 68 ? -6.968 -1.280 -1.166 1.00 91.62 68 VAL A C 1
ATOM 512 O O . VAL A 1 68 ? -6.184 -2.000 -1.785 1.00 91.62 68 VAL A O 1
ATOM 515 N N . LEU A 1 69 ? -7.825 -0.456 -1.765 1.00 90.25 69 LEU A N 1
ATOM 516 C CA . LEU A 1 69 ? -7.741 -0.110 -3.177 1.00 90.25 69 LEU A CA 1
ATOM 517 C C . LEU A 1 69 ? -6.865 1.134 -3.328 1.00 90.25 69 LEU A C 1
ATOM 519 O O . LEU A 1 69 ? -7.124 2.176 -2.716 1.00 90.25 69 LEU A O 1
ATOM 523 N N . CYS A 1 70 ? -5.848 1.023 -4.170 1.00 88.62 70 CYS A N 1
ATOM 524 C CA . CYS A 1 70 ? -4.839 2.040 -4.408 1.00 88.62 70 CYS A CA 1
ATOM 525 C C . CYS A 1 70 ? -4.884 2.479 -5.866 1.00 88.62 70 CYS A C 1
ATOM 527 O O . CYS A 1 70 ? -4.858 1.658 -6.780 1.00 88.62 70 CYS A O 1
ATOM 529 N N . ILE A 1 71 ? -4.920 3.788 -6.089 1.00 85.62 71 ILE A N 1
ATOM 530 C CA . ILE A 1 71 ? -4.813 4.371 -7.421 1.00 85.62 71 ILE A CA 1
ATOM 531 C C . ILE A 1 71 ? -3.427 5.009 -7.544 1.00 85.62 71 ILE A C 1
ATOM 533 O O . ILE A 1 71 ? -3.137 5.935 -6.783 1.00 85.62 71 ILE A O 1
ATOM 537 N N . PRO A 1 72 ? -2.568 4.530 -8.455 1.00 80.31 72 PRO A N 1
ATOM 538 C CA . PRO A 1 72 ? -1.301 5.190 -8.746 1.00 80.31 72 PRO A CA 1
ATOM 539 C C . PRO A 1 72 ? -1.542 6.594 -9.315 1.00 80.31 72 PRO A C 1
ATOM 541 O O . PRO A 1 72 ? -2.432 6.801 -10.142 1.00 80.31 72 PRO A O 1
ATOM 544 N N . ILE A 1 73 ? -0.753 7.561 -8.859 1.00 77.75 73 ILE A N 1
ATOM 545 C CA . ILE A 1 73 ? -0.710 8.928 -9.385 1.00 77.75 73 ILE A CA 1
ATOM 546 C C . ILE A 1 73 ? 0.284 8.961 -10.563 1.00 77.75 73 ILE A C 1
ATOM 548 O O . ILE A 1 73 ? 1.061 8.031 -10.763 1.00 77.75 73 ILE A O 1
ATOM 552 N N . GLU A 1 74 ? 0.239 10.009 -11.391 1.00 62.56 74 GLU A N 1
ATOM 553 C CA . GLU A 1 74 ? 0.993 10.152 -12.650 1.00 62.56 74 GLU A CA 1
ATOM 554 C C . GLU A 1 74 ? 2.510 9.891 -12.579 1.00 62.56 74 GLU A C 1
ATOM 556 O O . GLU A 1 74 ? 3.127 9.683 -13.627 1.00 62.56 74 GLU A O 1
ATOM 561 N N . ASP A 1 75 ? 3.133 9.900 -11.403 1.00 63.84 75 ASP A N 1
ATOM 562 C CA . ASP A 1 75 ? 4.552 9.572 -11.221 1.00 63.84 75 ASP A CA 1
ATOM 563 C C . ASP A 1 75 ? 4.841 8.060 -11.167 1.00 63.84 75 ASP A C 1
ATOM 565 O O . ASP A 1 75 ? 6.004 7.673 -11.273 1.00 63.84 75 ASP A O 1
ATOM 569 N N . GLY A 1 76 ? 3.810 7.214 -11.055 1.00 63.84 76 GLY A N 1
ATOM 570 C CA . GLY A 1 76 ? 3.921 5.756 -10.956 1.00 63.84 76 GLY A CA 1
ATOM 571 C C . GLY A 1 76 ? 4.470 5.241 -9.621 1.00 63.84 76 GLY A C 1
ATOM 572 O O . GLY A 1 76 ? 4.589 4.028 -9.460 1.00 63.84 76 GLY A O 1
ATOM 573 N N . HIS A 1 77 ? 4.786 6.131 -8.679 1.00 67.56 77 HIS A N 1
ATOM 574 C CA . HIS A 1 77 ? 5.454 5.811 -7.413 1.00 67.56 77 HIS A CA 1
ATOM 575 C C . HIS A 1 77 ? 4.658 6.275 -6.190 1.00 67.56 77 HIS A C 1
ATOM 577 O O . HIS A 1 77 ? 4.817 5.720 -5.106 1.00 67.56 77 HIS A O 1
ATOM 583 N N . THR A 1 78 ? 3.771 7.252 -6.359 1.00 77.69 78 THR A N 1
ATOM 584 C CA . THR A 1 78 ? 2.842 7.722 -5.339 1.00 77.69 78 THR A CA 1
ATOM 585 C C . THR A 1 78 ? 1.464 7.130 -5.588 1.00 77.69 78 THR A C 1
ATOM 587 O O . THR A 1 78 ? 0.975 7.061 -6.715 1.00 77.69 78 THR A O 1
ATOM 590 N N . PHE A 1 79 ? 0.803 6.712 -4.512 1.00 83.69 79 PHE A N 1
ATOM 591 C CA . PHE A 1 79 ? -0.510 6.073 -4.571 1.00 83.69 79 PHE A CA 1
ATOM 592 C C . PHE A 1 79 ? -1.520 6.849 -3.739 1.00 83.69 79 PHE A C 1
ATOM 594 O O . PHE A 1 79 ? -1.189 7.410 -2.701 1.00 83.69 79 PHE A O 1
ATOM 601 N N . THR A 1 80 ? -2.777 6.857 -4.171 1.00 86.12 80 THR A N 1
ATOM 602 C CA . THR A 1 80 ? -3.905 7.318 -3.361 1.00 86.12 80 THR A CA 1
ATOM 603 C C . THR A 1 80 ? -4.741 6.123 -2.928 1.00 86.12 80 THR A C 1
ATOM 605 O O . THR A 1 80 ? -5.254 5.382 -3.764 1.00 86.12 80 THR A O 1
ATOM 608 N N . LEU A 1 81 ? -4.913 5.948 -1.622 1.00 88.38 81 LEU A N 1
ATOM 609 C CA . LEU A 1 81 ? -5.791 4.945 -1.031 1.00 88.38 81 LEU A CA 1
ATOM 610 C C . LEU A 1 81 ? -7.221 5.480 -1.068 1.00 88.38 81 LEU A C 1
ATOM 612 O O . LEU A 1 81 ? -7.529 6.495 -0.432 1.00 88.38 81 LEU A O 1
ATOM 616 N N . VAL A 1 82 ? -8.084 4.801 -1.820 1.00 85.69 82 VAL A N 1
ATOM 617 C CA . VAL A 1 82 ? -9.450 5.261 -2.115 1.00 85.69 82 VAL A CA 1
ATOM 618 C C . VAL A 1 82 ? -10.540 4.486 -1.380 1.00 85.69 82 VAL A C 1
ATOM 620 O O . VAL A 1 82 ? -11.674 4.954 -1.333 1.00 85.69 82 VAL A O 1
ATOM 623 N N . GLY A 1 83 ? -10.218 3.340 -0.778 1.00 85.81 83 GLY A N 1
ATOM 624 C CA . GLY A 1 83 ? -11.193 2.551 -0.030 1.00 85.81 83 GLY A CA 1
ATOM 625 C C . GLY A 1 83 ? -10.604 1.307 0.623 1.00 85.81 83 GLY A C 1
ATOM 626 O O . GLY A 1 83 ? -9.498 0.886 0.282 1.00 85.81 83 GLY A O 1
ATOM 627 N N . LEU A 1 84 ? -11.372 0.746 1.558 1.00 85.50 84 LEU A N 1
ATOM 628 C CA . LEU A 1 84 ? -11.165 -0.586 2.121 1.00 85.50 84 LEU A CA 1
ATOM 629 C C . LEU A 1 84 ? -11.797 -1.634 1.200 1.00 85.50 84 LEU A C 1
ATOM 631 O O . LEU A 1 84 ? -12.803 -1.356 0.545 1.00 85.50 84 LEU A O 1
ATOM 635 N N . VAL A 1 85 ? -11.201 -2.819 1.154 1.00 83.69 85 VAL A N 1
ATOM 636 C CA . VAL A 1 85 ? -11.716 -3.972 0.411 1.00 83.69 85 VAL A CA 1
ATOM 637 C C . VAL A 1 85 ? -12.129 -5.035 1.426 1.00 83.69 85 VAL A C 1
ATOM 639 O O . VAL A 1 85 ? -11.316 -5.399 2.275 1.00 83.69 85 VAL A O 1
ATOM 642 N N . GLU A 1 86 ? -13.385 -5.483 1.353 1.00 65.06 86 GLU A N 1
ATOM 643 C CA . GLU A 1 86 ? -13.931 -6.596 2.153 1.00 65.06 86 GLU A CA 1
ATOM 644 C C . GLU A 1 86 ? -13.617 -7.962 1.531 1.00 65.06 86 GLU A C 1
ATOM 646 O O . GLU A 1 86 ? -13.671 -8.076 0.282 1.00 65.06 86 GLU A O 1
#

Sequence (86 aa):
MSMNNVVNEMAGILTGTSNEIAEKKISFPVFGTIDSKLDLLIDGFGVSIPSTDYHKLKGLSFAPNDRVLCIPIEDGHTFTLVGLVE

Foldseek 3Di:
DDPVVVVVVVVVVVVVVVVVVLQPQPQDKFKWFQAQQRWTGTPPDPDTHDPVQEAEDPPDDDDHGFMFTWGGDPRSRYIYTDDTDD

pLDDT: mean 75.45, std 15.13, range [49.44, 92.69]